Protein AF-A0A7J8WC13-F1 (afdb_monomer_lite)

Organism: NCBI:txid34286

Structure (mmCIF, N/CA/C/O backbone):
data_AF-A0A7J8WC13-F1
#
_entry.id   AF-A0A7J8WC13-F1
#
loop_
_atom_site.group_PDB
_atom_site.id
_atom_site.type_symbol
_atom_site.label_atom_id
_atom_site.label_alt_id
_atom_site.label_comp_id
_atom_site.label_asym_id
_atom_site.label_entity_id
_atom_site.label_seq_id
_atom_site.pdbx_PDB_ins_code
_atom_site.Cartn_x
_atom_site.Cartn_y
_atom_site.Cartn_z
_atom_site.occupancy
_atom_site.B_iso_or_equiv
_atom_site.auth_seq_id
_atom_site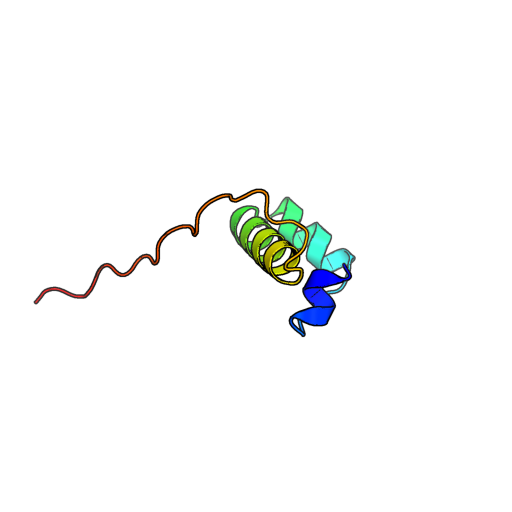.auth_comp_id
_atom_site.auth_asym_id
_atom_site.auth_atom_id
_atom_site.pdbx_PDB_model_num
ATOM 1 N N . MET A 1 1 ? 3.931 0.231 7.005 1.00 65.00 1 MET A N 1
ATOM 2 C CA . MET A 1 1 ? 3.623 -1.220 7.016 1.00 65.00 1 MET A CA 1
ATOM 3 C C . MET A 1 1 ? 2.446 -1.598 7.911 1.00 65.00 1 MET A C 1
ATOM 5 O O . MET A 1 1 ? 1.737 -2.521 7.547 1.00 65.00 1 MET A O 1
ATOM 9 N N . HIS A 1 2 ? 2.188 -0.903 9.029 1.00 77.56 2 HIS A N 1
ATOM 10 C CA . HIS A 1 2 ? 1.095 -1.269 9.947 1.00 77.56 2 HIS A CA 1
ATOM 11 C C . HIS A 1 2 ? -0.309 -1.280 9.294 1.00 77.56 2 HIS A C 1
ATOM 13 O O . HIS A 1 2 ? -1.108 -2.152 9.609 1.00 77.56 2 HIS A O 1
ATOM 19 N N . GLY A 1 3 ? -0.592 -0.379 8.341 1.00 81.25 3 GLY A N 1
ATOM 20 C CA . GLY A 1 3 ? -1.895 -0.328 7.654 1.00 81.25 3 GLY A CA 1
ATOM 21 C C . GLY A 1 3 ? -2.148 -1.478 6.686 1.00 81.25 3 GLY A C 1
ATOM 22 O O . GLY A 1 3 ? -3.231 -2.043 6.698 1.00 81.25 3 GLY A O 1
ATOM 23 N N . LEU A 1 4 ? -1.136 -1.890 5.918 1.00 84.06 4 LEU A N 1
ATOM 24 C CA . LEU A 1 4 ? -1.250 -3.044 5.018 1.00 84.06 4 LEU A CA 1
ATOM 25 C C . LEU A 1 4 ? -1.551 -4.333 5.791 1.00 84.06 4 LEU A C 1
ATOM 27 O O . LEU A 1 4 ? -2.463 -5.064 5.434 1.00 84.06 4 LEU A O 1
ATOM 31 N N . MET A 1 5 ? -0.853 -4.569 6.906 1.00 84.75 5 MET A N 1
ATOM 32 C CA . MET A 1 5 ? -1.088 -5.751 7.743 1.00 84.75 5 MET A CA 1
ATOM 33 C C . MET A 1 5 ? -2.484 -5.754 8.381 1.00 84.75 5 MET A C 1
ATOM 35 O O . MET A 1 5 ? -3.078 -6.817 8.541 1.00 84.75 5 MET A O 1
ATOM 39 N N . LYS A 1 6 ? -3.011 -4.574 8.735 1.00 83.06 6 LYS A N 1
ATOM 40 C CA . LYS A 1 6 ? -4.358 -4.420 9.298 1.00 83.06 6 LYS A CA 1
ATOM 41 C C . LYS A 1 6 ? -5.451 -4.782 8.288 1.00 83.06 6 LYS A C 1
ATOM 43 O O . LYS A 1 6 ? -6.413 -5.439 8.662 1.00 83.06 6 LYS A O 1
ATOM 48 N N . GLU A 1 7 ? -5.244 -4.443 7.019 1.00 82.12 7 GLU A N 1
ATOM 49 C CA . GLU A 1 7 ? -6.101 -4.845 5.892 1.00 82.12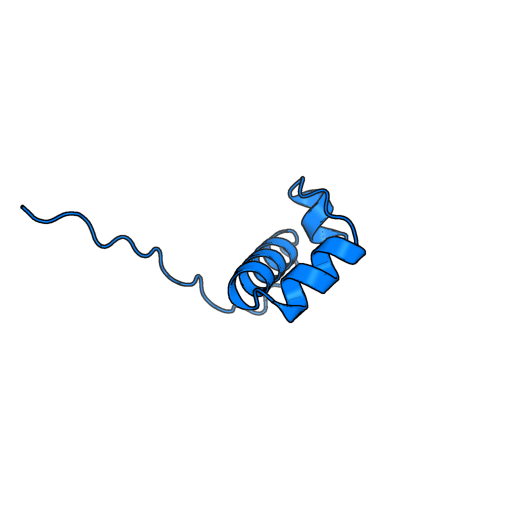 7 GLU A CA 1
ATOM 50 C C . GLU A 1 7 ? -5.802 -6.278 5.403 1.00 82.12 7 GLU A C 1
ATOM 52 O O . GLU A 1 7 ? -6.181 -6.662 4.302 1.00 82.12 7 GLU A O 1
ATOM 57 N N . ASN A 1 8 ? -5.101 -7.082 6.214 1.00 83.44 8 ASN A N 1
ATOM 58 C CA . ASN A 1 8 ? -4.699 -8.459 5.915 1.00 83.44 8 ASN A CA 1
ATOM 59 C C . ASN A 1 8 ? -3.756 -8.613 4.700 1.00 83.44 8 ASN A C 1
ATOM 61 O O . ASN A 1 8 ? -3.535 -9.715 4.207 1.00 83.44 8 ASN A O 1
ATOM 65 N N . ILE A 1 9 ? -3.128 -7.528 4.243 1.00 86.00 9 ILE A N 1
ATOM 66 C CA . ILE A 1 9 ? -2.163 -7.546 3.142 1.00 86.00 9 ILE A CA 1
ATOM 67 C C . ILE A 1 9 ? -0.774 -7.855 3.706 1.00 86.00 9 ILE A C 1
ATOM 69 O O . ILE A 1 9 ? -0.068 -6.989 4.235 1.00 86.00 9 ILE A O 1
ATOM 73 N N . GLN A 1 10 ? -0.370 -9.118 3.578 1.00 87.56 10 GLN A N 1
ATOM 74 C CA . GLN A 1 10 ? 0.955 -9.593 3.969 1.00 87.56 10 GLN A CA 1
ATOM 75 C C . GLN A 1 10 ? 1.913 -9.493 2.783 1.00 87.56 10 GLN A C 1
ATOM 77 O O . GLN A 1 10 ? 1.937 -10.346 1.901 1.00 87.56 10 GLN A O 1
ATOM 82 N N . LEU A 1 11 ? 2.703 -8.422 2.760 1.00 86.81 11 LEU A N 1
ATOM 83 C CA . LEU A 1 11 ? 3.607 -8.114 1.656 1.00 86.81 11 LEU A CA 1
ATOM 84 C C . LEU A 1 11 ? 5.047 -8.015 2.165 1.00 86.81 11 LEU A C 1
ATOM 86 O O . LEU A 1 11 ? 5.328 -7.339 3.159 1.00 86.81 11 LEU A O 1
ATOM 90 N N . ASN A 1 12 ? 5.971 -8.689 1.477 1.00 90.50 12 ASN A N 1
ATOM 91 C CA . ASN A 1 12 ? 7.397 -8.585 1.771 1.00 90.50 12 ASN A CA 1
ATOM 92 C C . ASN A 1 12 ? 7.917 -7.191 1.378 1.00 90.50 12 ASN A C 1
ATOM 94 O O . ASN A 1 12 ? 7.531 -6.641 0.348 1.00 90.50 12 ASN A O 1
ATOM 98 N N . ARG A 1 13 ? 8.856 -6.643 2.158 1.00 90.25 13 ARG A N 1
ATOM 99 C CA . ARG A 1 13 ? 9.490 -5.344 1.885 1.00 90.25 13 ARG A CA 1
ATOM 100 C C . ARG A 1 13 ? 10.153 -5.310 0.506 1.00 90.25 13 ARG A C 1
ATOM 102 O O . ARG A 1 13 ? 10.021 -4.309 -0.182 1.00 90.25 13 ARG A O 1
ATOM 109 N N . LYS A 1 14 ? 10.798 -6.408 0.086 1.00 93.69 14 LYS A N 1
ATOM 110 C CA . LYS A 1 14 ? 11.433 -6.509 -1.241 1.00 93.69 14 LYS A CA 1
ATOM 111 C C . LYS A 1 14 ? 10.411 -6.373 -2.370 1.00 93.69 14 LYS A C 1
ATOM 113 O O . LYS A 1 14 ? 10.598 -5.561 -3.263 1.00 93.69 14 LYS A O 1
ATOM 118 N N . VAL A 1 15 ? 9.304 -7.105 -2.268 1.00 92.00 15 VAL A N 1
ATOM 119 C CA . VAL A 1 15 ? 8.227 -7.079 -3.267 1.00 92.00 15 VAL A CA 1
ATOM 120 C C . VAL A 1 15 ? 7.535 -5.715 -3.276 1.00 92.00 15 VAL A C 1
ATOM 122 O O . VAL A 1 15 ? 7.249 -5.178 -4.337 1.00 92.00 15 VAL A O 1
ATOM 125 N N . LEU A 1 16 ? 7.340 -5.089 -2.110 1.00 92.75 16 LEU A N 1
ATOM 126 C CA . LEU A 1 16 ? 6.813 -3.725 -2.039 1.00 92.75 16 LEU A CA 1
ATOM 127 C C . LEU A 1 16 ? 7.731 -2.723 -2.756 1.00 92.75 16 LEU A C 1
ATOM 129 O O . LEU A 1 16 ? 7.243 -1.857 -3.480 1.00 92.75 16 LEU A O 1
ATOM 133 N N . SER A 1 17 ? 9.049 -2.845 -2.568 1.00 93.38 17 SER A N 1
ATOM 134 C CA . SER A 1 17 ? 10.034 -2.022 -3.275 1.00 93.38 17 SER A CA 1
ATOM 135 C C . SER A 1 17 ? 10.009 -2.274 -4.784 1.00 93.38 17 SER A C 1
ATOM 137 O O . SER A 1 17 ? 10.030 -1.315 -5.550 1.00 93.38 17 SER A O 1
ATOM 139 N N . GLU A 1 18 ? 9.884 -3.525 -5.221 1.00 96.12 18 GLU A N 1
ATOM 140 C CA . GLU A 1 18 ? 9.765 -3.869 -6.643 1.00 96.12 18 GLU A CA 1
ATOM 141 C C . GLU A 1 18 ? 8.496 -3.263 -7.267 1.00 96.12 18 GLU A C 1
ATOM 143 O O . GLU A 1 18 ? 8.592 -2.604 -8.302 1.00 96.12 18 GLU A O 1
ATOM 148 N N . ILE A 1 19 ? 7.341 -3.380 -6.603 1.00 94.62 19 ILE A N 1
ATOM 149 C CA . ILE A 1 19 ? 6.074 -2.764 -7.036 1.00 94.62 19 ILE A CA 1
ATOM 150 C C . ILE A 1 19 ? 6.210 -1.237 -7.090 1.00 94.62 19 ILE A C 1
ATOM 152 O O . ILE A 1 19 ? 5.749 -0.614 -8.039 1.00 94.62 19 ILE A O 1
ATOM 156 N N . SER A 1 20 ? 6.893 -0.617 -6.122 1.00 92.94 20 SER A N 1
ATOM 157 C CA . SER A 1 20 ? 7.100 0.839 -6.125 1.00 92.94 20 SER A CA 1
ATOM 158 C C . SER A 1 20 ? 7.928 1.345 -7.312 1.00 92.94 20 SER A C 1
ATOM 160 O O . SER A 1 20 ? 7.727 2.475 -7.749 1.00 92.94 20 SER A O 1
ATOM 162 N N . MET A 1 21 ? 8.841 0.517 -7.834 1.00 96.06 21 MET A N 1
ATOM 163 C CA . MET A 1 21 ? 9.728 0.873 -8.946 1.00 96.06 21 MET A CA 1
ATOM 164 C C . MET A 1 21 ? 9.099 0.606 -10.315 1.00 96.06 21 MET A C 1
ATOM 166 O O . MET A 1 21 ? 9.318 1.381 -11.241 1.00 96.06 21 MET A O 1
ATOM 170 N N . HIS A 1 22 ? 8.336 -0.480 -10.446 1.00 97.31 22 HIS A N 1
ATOM 171 C CA . HIS A 1 22 ? 7.846 -0.954 -11.744 1.00 97.31 22 HIS A CA 1
ATOM 172 C C . HIS A 1 22 ? 6.349 -0.694 -11.953 1.00 97.31 22 HIS A C 1
ATOM 174 O O . HIS A 1 22 ? 5.907 -0.563 -13.091 1.00 97.31 22 HIS A O 1
ATOM 180 N N . GLU A 1 23 ? 5.568 -0.577 -10.875 1.00 94.88 23 GLU A N 1
ATOM 181 C CA . GLU A 1 23 ? 4.109 -0.455 -10.927 1.00 94.88 23 GLU A CA 1
ATOM 182 C C . GLU A 1 23 ? 3.589 0.700 -10.049 1.00 94.88 23 GLU A C 1
ATOM 184 O O . GLU A 1 23 ? 2.961 0.486 -9.003 1.00 94.88 23 GLU A O 1
ATOM 189 N N . PRO A 1 24 ? 3.796 1.961 -10.470 1.00 92.38 24 PRO A N 1
ATOM 190 C CA . PRO A 1 24 ? 3.442 3.129 -9.663 1.00 92.38 24 PRO A CA 1
ATOM 191 C C . PRO A 1 24 ? 1.942 3.206 -9.329 1.00 92.38 24 PRO A C 1
ATOM 193 O O . PRO A 1 24 ? 1.575 3.660 -8.244 1.00 92.38 24 PRO A O 1
ATOM 196 N N . TYR A 1 25 ? 1.064 2.731 -10.220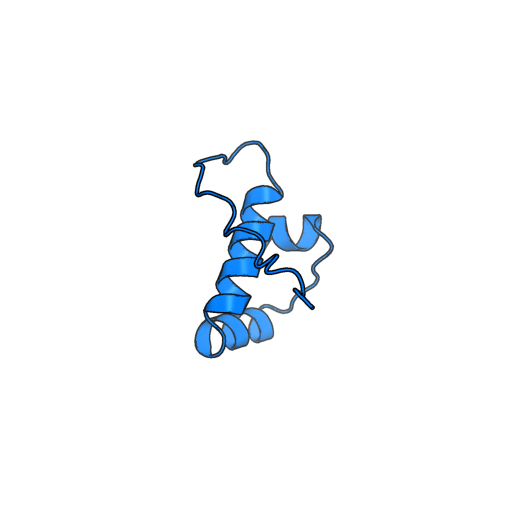 1.00 93.62 25 TYR A N 1
ATOM 197 C CA . TYR A 1 25 ? -0.384 2.710 -9.987 1.00 93.62 25 TYR A CA 1
ATOM 198 C C . TYR A 1 25 ? -0.797 1.656 -8.950 1.00 93.62 25 TYR A C 1
ATOM 200 O O . TYR A 1 25 ? -1.559 1.970 -8.032 1.00 93.62 25 TYR A O 1
ATOM 208 N N . SER A 1 26 ? -0.250 0.440 -9.037 1.00 90.81 26 SER A N 1
ATOM 209 C CA . SER A 1 26 ? -0.451 -0.617 -8.035 1.00 90.81 26 SER A CA 1
ATOM 210 C C . SER A 1 26 ? 0.064 -0.171 -6.665 1.00 90.81 26 SER A C 1
ATOM 212 O O . SER A 1 26 ? -0.613 -0.328 -5.646 1.00 90.81 26 SER A O 1
ATOM 214 N N . PHE A 1 27 ? 1.235 0.473 -6.636 1.00 93.25 27 PHE A N 1
ATOM 215 C CA . PHE A 1 27 ? 1.800 1.029 -5.412 1.00 93.25 27 PHE A CA 1
ATOM 216 C C . PHE A 1 27 ? 0.904 2.117 -4.803 1.00 93.25 27 PHE A C 1
ATOM 218 O O . PHE A 1 27 ? 0.663 2.117 -3.594 1.00 93.25 27 PHE A O 1
ATOM 225 N N . LYS A 1 28 ? 0.357 3.015 -5.631 1.00 91.44 28 LYS A N 1
ATOM 226 C CA . LYS A 1 28 ? -0.587 4.050 -5.191 1.00 91.44 28 LYS A CA 1
ATOM 227 C C . LYS A 1 28 ? -1.830 3.443 -4.532 1.00 91.44 28 LYS A C 1
ATOM 229 O O . LYS A 1 28 ? -2.194 3.883 -3.442 1.00 91.44 28 LYS A O 1
ATOM 234 N N . ALA A 1 29 ? -2.412 2.397 -5.117 1.00 90.31 29 ALA A N 1
ATOM 235 C CA . ALA A 1 29 ? -3.549 1.694 -4.522 1.00 90.31 29 ALA A CA 1
ATOM 236 C C . ALA A 1 29 ? -3.206 1.102 -3.140 1.00 90.31 29 ALA A C 1
ATOM 238 O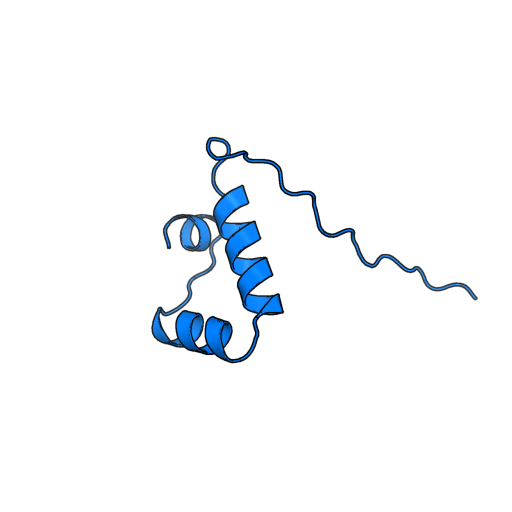 O . ALA A 1 29 ? -3.962 1.285 -2.186 1.00 90.31 29 ALA A O 1
ATOM 239 N N . LEU A 1 30 ? -2.034 0.472 -2.993 1.00 90.12 30 LEU A N 1
ATOM 240 C CA . LEU A 1 30 ? -1.559 -0.046 -1.701 1.00 90.12 30 LEU A CA 1
ATOM 241 C C . LEU A 1 30 ? -1.378 1.067 -0.655 1.00 90.12 30 LEU A C 1
ATOM 243 O O . LEU A 1 30 ? -1.729 0.889 0.514 1.00 90.12 30 LEU A O 1
ATOM 247 N N . VAL A 1 31 ? -0.854 2.227 -1.058 1.00 89.44 31 VAL A N 1
ATOM 248 C CA . VAL A 1 31 ? -0.713 3.394 -0.173 1.00 89.44 31 VAL A CA 1
ATOM 249 C C . VAL A 1 31 ? -2.078 3.907 0.279 1.00 89.44 31 VAL A C 1
ATOM 251 O O . VAL A 1 31 ? -2.257 4.190 1.466 1.00 89.44 31 VAL A O 1
ATOM 254 N N . ASP A 1 32 ? -3.042 3.996 -0.634 1.00 86.94 32 ASP A N 1
ATOM 255 C CA . ASP A 1 32 ? -4.387 4.483 -0.327 1.00 86.94 32 ASP A CA 1
ATOM 256 C C . ASP A 1 32 ? -5.119 3.526 0.625 1.00 86.94 32 ASP A C 1
ATOM 258 O O . ASP A 1 32 ? -5.663 3.967 1.642 1.00 86.94 32 ASP A O 1
ATOM 262 N N . ILE A 1 33 ? -5.023 2.214 0.386 1.00 87.06 33 ILE A N 1
ATOM 263 C CA . ILE A 1 33 ? -5.515 1.175 1.303 1.00 87.06 33 ILE A CA 1
ATOM 264 C C . ILE A 1 33 ? -4.863 1.331 2.687 1.00 87.06 33 ILE A C 1
ATOM 266 O O . ILE A 1 33 ? -5.556 1.432 3.700 1.00 87.06 33 ILE A O 1
ATOM 270 N N . SER A 1 34 ? -3.531 1.452 2.749 1.00 86.62 34 SER A N 1
ATOM 271 C CA . SER A 1 34 ? -2.815 1.598 4.022 1.00 86.62 34 SER A CA 1
ATOM 272 C C . SER A 1 34 ? -3.175 2.878 4.787 1.00 86.62 34 SER A C 1
ATOM 274 O O . SER A 1 34 ? -3.017 2.894 6.012 1.00 86.62 34 SER A O 1
ATOM 276 N N . ARG A 1 35 ? -3.582 3.959 4.109 1.00 83.88 35 ARG A N 1
ATOM 277 C CA . ARG A 1 35 ? -4.028 5.202 4.765 1.00 83.88 35 ARG A CA 1
ATOM 278 C C . ARG A 1 35 ? -5.456 5.078 5.283 1.00 83.88 35 ARG A C 1
ATOM 280 O O . ARG A 1 35 ? -5.715 5.520 6.401 1.00 83.88 35 ARG A O 1
ATOM 287 N N . ASN A 1 36 ? -6.342 4.440 4.519 1.00 83.06 36 ASN A N 1
ATOM 288 C CA . ASN A 1 36 ? -7.736 4.211 4.908 1.00 83.06 36 ASN A CA 1
ATOM 289 C C . ASN A 1 36 ? -7.880 3.215 6.069 1.00 83.06 36 ASN A C 1
ATOM 291 O O . ASN A 1 36 ? -8.842 3.305 6.829 1.00 83.06 36 ASN A O 1
ATOM 295 N N . ALA A 1 37 ? -6.878 2.356 6.284 1.00 81.44 37 ALA A N 1
ATOM 296 C CA . ALA A 1 37 ? -6.806 1.450 7.428 1.00 81.44 37 ALA A CA 1
ATOM 297 C C . AL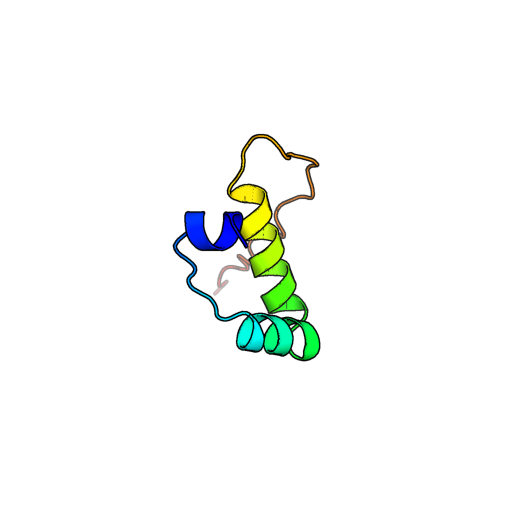A A 1 37 ? -6.864 2.165 8.801 1.00 81.44 37 ALA A C 1
ATOM 299 O O . ALA A 1 37 ? -7.150 1.529 9.822 1.00 81.44 37 ALA A O 1
ATOM 300 N N . PHE A 1 38 ? -6.603 3.482 8.874 1.00 77.00 38 PHE A N 1
ATOM 301 C CA . PHE A 1 38 ? -6.677 4.253 10.121 1.00 77.00 38 PHE A CA 1
ATOM 302 C C . PHE A 1 38 ? -7.603 5.473 10.007 1.00 77.00 38 PHE A C 1
ATOM 304 O O . PHE A 1 38 ? -7.263 6.451 9.339 1.00 77.00 38 PHE A O 1
ATOM 311 N N . PRO A 1 39 ? -8.720 5.505 10.758 1.00 65.81 39 PRO A N 1
ATOM 312 C CA . PRO A 1 39 ? -9.673 6.614 10.720 1.00 65.81 39 PRO A CA 1
ATOM 313 C C . PRO A 1 39 ? -9.141 7.919 11.346 1.00 65.81 39 PRO A C 1
ATOM 315 O O . PRO A 1 39 ? -9.846 8.919 11.325 1.00 65.81 39 PRO A O 1
ATOM 318 N N . GLY A 1 40 ? -7.922 7.948 11.896 1.00 64.44 40 GLY A N 1
ATOM 319 C CA . GLY A 1 40 ? -7.306 9.149 12.481 1.00 64.44 40 GLY A CA 1
ATOM 320 C C . GLY A 1 40 ? -6.488 10.009 11.508 1.00 64.44 40 GLY A C 1
ATOM 321 O O . GLY A 1 40 ? -6.074 11.098 11.882 1.00 64.44 40 GLY A O 1
ATOM 322 N N . ASN A 1 41 ? -6.247 9.553 10.270 1.00 59.69 41 ASN A N 1
ATOM 323 C CA . ASN A 1 41 ? -5.297 10.186 9.337 1.00 59.69 41 ASN A CA 1
ATOM 324 C C . ASN A 1 41 ? -5.967 10.800 8.088 1.00 59.69 41 ASN A C 1
ATOM 326 O O . ASN A 1 41 ? -5.389 10.810 6.998 1.00 59.69 41 ASN A O 1
ATOM 330 N N . LYS A 1 42 ? -7.210 11.278 8.231 1.00 57.75 42 LYS A N 1
ATOM 331 C CA . LYS A 1 42 ? -8.086 11.722 7.132 1.00 57.75 42 LYS A CA 1
ATOM 332 C C . LYS A 1 42 ? -7.682 13.092 6.555 1.00 57.75 42 LYS A C 1
ATOM 334 O O . LYS A 1 42 ? -8.448 14.046 6.624 1.00 57.75 42 LYS A O 1
ATOM 339 N N . ASN A 1 43 ? -6.507 13.201 5.941 1.00 56.62 43 ASN A N 1
ATOM 340 C CA . ASN A 1 43 ? -6.309 14.216 4.905 1.00 56.62 43 ASN A CA 1
ATOM 341 C C . ASN A 1 43 ? -6.910 13.650 3.617 1.00 56.62 43 ASN A C 1
ATOM 343 O O . ASN A 1 43 ? -6.276 12.870 2.908 1.00 56.62 43 ASN A O 1
ATOM 347 N N . VAL A 1 44 ? -8.190 13.963 3.422 1.00 57.34 44 VAL A N 1
ATOM 348 C CA . VAL A 1 44 ? -9.051 13.536 2.318 1.00 57.34 44 VAL A CA 1
ATOM 349 C C . VAL A 1 44 ? -8.357 13.802 0.981 1.00 57.34 44 VAL A C 1
ATOM 351 O O . VAL A 1 44 ? -8.286 14.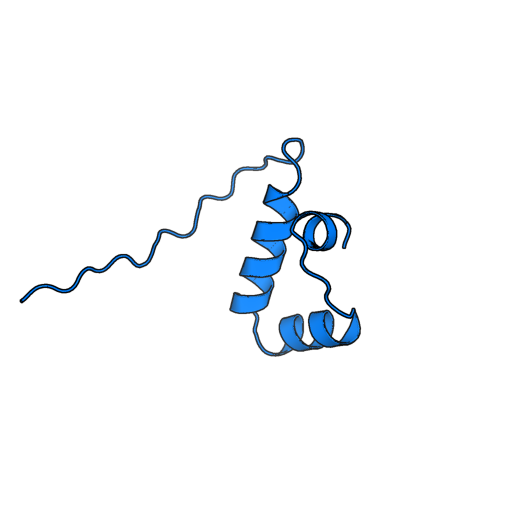939 0.528 1.00 57.34 44 VAL A O 1
ATOM 354 N N . VAL A 1 45 ? -7.879 12.750 0.321 1.00 55.69 45 VAL A N 1
ATOM 355 C CA . VAL A 1 45 ? -7.736 12.751 -1.135 1.00 55.69 45 VAL A CA 1
ATOM 356 C C . VAL A 1 45 ? -8.721 11.712 -1.641 1.00 55.69 45 VAL A C 1
ATOM 358 O O . VAL A 1 45 ? -8.678 10.555 -1.231 1.00 55.69 45 VAL A O 1
ATOM 361 N N . LEU A 1 46 ? -9.670 12.216 -2.427 1.00 51.09 46 LEU A N 1
ATOM 362 C CA . LEU A 1 46 ? -10.853 11.562 -2.972 1.00 51.09 46 LEU A CA 1
ATOM 363 C C . LEU A 1 46 ? -10.640 10.106 -3.427 1.00 51.09 46 LEU A C 1
ATOM 365 O O . LEU A 1 46 ? -9.564 9.770 -3.925 1.00 51.09 46 LEU A O 1
ATOM 369 N N . PRO A 1 47 ? -11.708 9.286 -3.407 1.00 49.66 47 PRO A N 1
ATOM 370 C CA . PRO A 1 47 ? -11.712 8.021 -4.120 1.00 49.66 47 PRO A CA 1
ATOM 371 C C . PRO A 1 47 ? -11.487 8.307 -5.608 1.00 49.66 47 PRO A C 1
ATOM 373 O O . PRO A 1 47 ? -12.267 9.029 -6.238 1.00 49.66 47 PRO A O 1
ATOM 376 N N . THR A 1 48 ? -10.427 7.742 -6.185 1.00 51.72 48 THR A N 1
ATOM 377 C CA . THR A 1 48 ? -10.370 7.521 -7.627 1.00 51.72 48 THR A CA 1
ATOM 378 C C . THR A 1 48 ? -11.589 6.684 -7.969 1.00 51.72 48 THR A C 1
ATOM 380 O O . THR A 1 48 ? -11.743 5.543 -7.537 1.00 51.72 48 THR A O 1
ATOM 383 N N . ARG A 1 49 ? -12.525 7.360 -8.635 1.00 46.19 49 ARG A N 1
ATOM 384 C CA . ARG A 1 49 ? -13.826 6.860 -9.046 1.00 46.19 49 ARG A CA 1
ATOM 385 C C . ARG A 1 49 ? -13.671 5.457 -9.610 1.00 46.19 49 ARG A C 1
ATOM 387 O O . ARG A 1 49 ? -12.785 5.208 -10.425 1.00 46.19 49 ARG A O 1
ATOM 394 N N . LYS A 1 50 ? -14.583 4.583 -9.193 1.00 44.94 50 LYS A N 1
ATOM 395 C CA . LYS A 1 50 ? -14.968 3.401 -9.954 1.00 44.94 50 LYS A CA 1
ATOM 396 C C . LYS A 1 50 ? -14.956 3.762 -11.439 1.00 44.94 50 LYS A C 1
ATOM 398 O O . LYS A 1 50 ? -15.721 4.628 -11.858 1.00 44.94 50 LYS A O 1
ATOM 403 N N . ALA A 1 51 ? -14.099 3.113 -12.220 1.00 45.56 51 ALA A N 1
ATOM 404 C CA . ALA A 1 51 ? -14.332 2.971 -13.648 1.00 45.56 51 ALA A CA 1
ATOM 405 C C . ALA A 1 51 ? -15.474 1.953 -13.825 1.00 45.56 51 ALA A C 1
ATOM 407 O O . ALA A 1 51 ? -15.280 0.860 -14.338 1.00 45.56 51 ALA A O 1
ATOM 408 N N . ASP A 1 52 ? -16.657 2.305 -13.318 1.00 49.31 52 ASP A N 1
ATOM 409 C CA . ASP A 1 52 ? -17.926 1.797 -13.814 1.00 49.31 52 ASP A CA 1
ATOM 410 C C . ASP A 1 52 ? -18.202 2.620 -15.076 1.00 49.31 52 ASP A C 1
ATOM 412 O O . ASP A 1 52 ? -18.834 3.675 -15.032 1.00 49.31 52 ASP A O 1
ATOM 416 N N . ILE A 1 53 ? -17.646 2.186 -16.205 1.00 48.03 53 ILE A N 1
ATOM 417 C CA . ILE A 1 53 ? -18.330 2.411 -17.474 1.00 48.03 53 ILE A CA 1
ATOM 418 C C . ILE A 1 53 ? -18.961 1.073 -17.796 1.00 48.03 53 ILE A C 1
ATOM 420 O O . ILE A 1 53 ? -18.342 0.168 -18.355 1.00 48.03 53 ILE A O 1
ATOM 424 N N . SER A 1 54 ? -20.196 0.968 -17.320 1.00 44.16 54 SER A N 1
ATOM 425 C CA . SER A 1 54 ? -21.190 0.022 -17.767 1.00 44.16 54 SER A CA 1
ATOM 426 C C . SER A 1 54 ? -21.103 -0.173 -19.275 1.00 44.16 54 SER A C 1
ATOM 428 O O . SER A 1 54 ? -21.116 0.782 -20.052 1.00 44.16 54 SER A O 1
ATOM 430 N N . ILE A 1 55 ? -21.063 -1.444 -19.654 1.00 50.91 55 ILE A N 1
ATOM 431 C CA . ILE A 1 55 ? -21.725 -1.975 -20.839 1.00 50.91 55 ILE A CA 1
ATOM 432 C C . ILE A 1 55 ? -22.923 -1.106 -21.251 1.00 50.91 55 ILE A C 1
ATOM 434 O O . ILE A 1 55 ? -23.863 -0.918 -20.480 1.00 50.91 55 ILE A O 1
ATOM 438 N N . ASN A 1 56 ? -22.903 -0.605 -22.480 1.00 43.12 56 ASN A N 1
ATOM 439 C CA . ASN A 1 56 ? -24.121 -0.204 -23.160 1.00 43.12 56 ASN A CA 1
ATOM 440 C C . ASN A 1 56 ? -24.152 -0.959 -24.489 1.00 43.12 56 ASN A C 1
ATOM 442 O O . ASN A 1 56 ? -23.208 -0.859 -25.271 1.00 43.12 56 ASN A O 1
ATOM 446 N N . VAL A 1 57 ? -25.200 -1.778 -24.604 1.00 50.00 57 VAL A N 1
ATOM 447 C CA . VAL A 1 57 ? -25.769 -2.450 -25.786 1.00 50.00 57 VAL A CA 1
ATOM 448 C C . VAL A 1 57 ? -25.381 -1.878 -27.144 1.00 50.00 57 VAL A C 1
ATOM 450 O O . VAL A 1 57 ? -25.431 -0.638 -27.299 1.00 50.00 57 VAL A O 1
#

Radius of gyration: 14.02 Å; chains: 1; bounding box: 37×24×38 Å

InterPro domains:
  IPR005813 Large ribosomal subunit protein bL20 [PF00453] (1-30)
  IPR005813 Large ribosomal subunit protein bL20 [PTHR10986] (1-50)
  IPR035566 Ribosomal protein bL20, C-terminal [G3DSA:1.10.1900.20] (1-38)
  IPR035566 Ribosomal protein bL20, C-terminal [SSF74731] (1-37)

Foldseek 3Di:
DVQCVLVVNDDDPVVLVVCVVPPVPVNVVSVVSSQVSDPVNPPDDDPPDPPPPDDDD

pLDDT: mean 76.06, std 18.05, range [43.12, 97.31]

Secondary structure (DSSP, 8-state):
-HHHHHTT----HHHHHHHHHH-HHHHHHHHHHHHHT-TT-----------------

Sequence (57 aa):
MHGLMKENIQLNRKVLSEISMHEPYSFKALVDISRNAFPGNKNVVLPTRKADISINV